Protein AF-A0A7D9IN14-F1 (afdb_monomer_lite)

InterPro domains:
  IPR012337 Ribonuclease H-like superfamily [SSF53098] (57-135)
  IPR036397 Ribonuclease H superfamily [G3DSA:3.30.420.10] (54-146)

Radius of gyration: 22.4 Å; chains: 1; bounding box: 58×50×63 Å

Secondary structure (DSSP, 8-state):
----SSSS-------TTS-----PPPP--------------------------S-S-EEEEEEEEE-TTSS-EEEEEEEEETT--EEEEESTTHHHHHHHHHTSSTTTT-EEEETTIIIIIHHHHHHHHHHTT--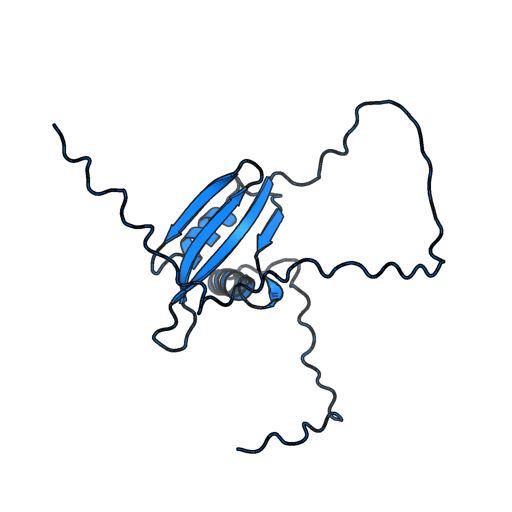-SS----------TT--------

Structure (mmCIF, N/CA/C/O backbone):
data_AF-A0A7D9IN14-F1
#
_entry.id   AF-A0A7D9IN14-F1
#
loop_
_atom_site.group_PDB
_atom_site.id
_atom_site.type_symbol
_atom_site.label_atom_id
_atom_site.label_alt_id
_atom_site.label_comp_id
_atom_site.label_asym_id
_atom_site.label_entity_id
_atom_site.label_seq_id
_atom_site.pdbx_PDB_ins_code
_atom_site.Cartn_x
_atom_site.Cartn_y
_atom_site.Cartn_z
_atom_site.occupancy
_atom_site.B_iso_or_equiv
_atom_site.auth_seq_id
_atom_site.auth_comp_id
_atom_site.auth_asym_id
_atom_site.auth_atom_id
_atom_site.pdbx_PDB_model_num
ATOM 1 N N . ILE A 1 1 ? -18.144 31.453 -13.850 1.00 41.50 1 ILE A N 1
ATOM 2 C CA . ILE A 1 1 ? -16.767 31.993 -13.779 1.00 41.50 1 ILE A CA 1
ATOM 3 C C . ILE A 1 1 ? -16.742 32.798 -12.486 1.00 41.50 1 ILE A C 1
ATOM 5 O O . ILE A 1 1 ? -17.471 33.771 -12.419 1.00 41.50 1 ILE A O 1
ATOM 9 N N . GLU A 1 2 ? -16.165 32.376 -11.369 1.00 35.66 2 GLU A N 1
ATOM 10 C CA . GLU A 1 2 ? -15.085 31.422 -11.113 1.00 35.66 2 GLU A CA 1
ATOM 11 C C . GLU A 1 2 ? -15.256 30.898 -9.676 1.00 35.66 2 GLU A C 1
ATOM 13 O O . GLU A 1 2 ? -15.278 31.674 -8.725 1.00 35.66 2 GLU A O 1
ATOM 18 N N . ALA A 1 3 ? -15.400 29.582 -9.523 1.00 38.22 3 ALA A N 1
ATOM 19 C CA . ALA A 1 3 ? -15.380 28.874 -8.244 1.00 38.22 3 ALA A CA 1
ATOM 20 C C . ALA A 1 3 ? -14.016 28.181 -8.094 1.00 38.22 3 ALA A C 1
ATOM 22 O O . ALA A 1 3 ? -13.931 26.958 -8.059 1.00 38.22 3 ALA A O 1
ATOM 23 N N . ALA A 1 4 ? -12.938 28.970 -8.103 1.00 39.31 4 ALA A N 1
ATOM 24 C CA . ALA A 1 4 ? -11.566 28.462 -8.186 1.00 39.31 4 ALA A CA 1
ATOM 25 C C . ALA A 1 4 ? -10.608 29.136 -7.187 1.00 39.31 4 ALA A C 1
ATOM 27 O O . ALA A 1 4 ? -9.450 29.370 -7.502 1.00 39.31 4 ALA A O 1
ATOM 28 N N . SER A 1 5 ? -11.073 29.457 -5.973 1.00 42.75 5 SER A N 1
ATOM 29 C CA . SER A 1 5 ? -10.229 30.127 -4.966 1.00 42.75 5 SER A CA 1
ATOM 30 C C . SER A 1 5 ? -10.333 29.534 -3.555 1.00 42.75 5 SER A C 1
ATOM 32 O O . SER A 1 5 ? -10.203 30.259 -2.574 1.00 42.75 5 SER A O 1
ATOM 34 N N . LEU A 1 6 ? -10.570 28.222 -3.428 1.00 40.62 6 LEU A N 1
ATOM 35 C CA . LEU A 1 6 ? -10.576 27.530 -2.125 1.00 40.62 6 LEU A CA 1
ATOM 36 C C . LEU A 1 6 ? -9.844 26.172 -2.136 1.00 40.62 6 LEU A C 1
ATOM 38 O O . LEU A 1 6 ? -10.140 25.301 -1.328 1.00 40.62 6 LEU A O 1
ATOM 42 N N . ARG A 1 7 ? -8.868 25.976 -3.031 1.00 41.09 7 ARG A N 1
ATOM 43 C CA . ARG A 1 7 ? -8.078 24.728 -3.121 1.00 41.09 7 ARG A CA 1
ATOM 44 C C . ARG A 1 7 ? -6.578 24.907 -2.852 1.00 41.09 7 ARG A C 1
ATOM 46 O O . ARG A 1 7 ? -5.766 24.210 -3.441 1.00 41.09 7 ARG A O 1
ATOM 53 N N . LEU A 1 8 ? -6.203 25.833 -1.965 1.00 38.56 8 LEU A N 1
ATOM 54 C CA . LEU A 1 8 ? -4.791 26.076 -1.618 1.00 38.56 8 LEU A CA 1
ATOM 55 C C . LEU A 1 8 ? -4.508 26.269 -0.114 1.00 38.56 8 LEU A C 1
ATOM 57 O O . LEU A 1 8 ? -3.448 26.769 0.235 1.00 38.56 8 LEU A O 1
ATOM 61 N N . GLU A 1 9 ? -5.394 25.838 0.794 1.00 39.56 9 GLU A N 1
ATOM 62 C CA . GLU A 1 9 ? -5.173 25.985 2.252 1.00 39.56 9 GLU A CA 1
ATOM 63 C C . GLU A 1 9 ? -5.286 24.675 3.061 1.00 39.56 9 GLU A C 1
ATOM 65 O O . GLU A 1 9 ? -5.612 24.694 4.243 1.00 39.56 9 GLU A O 1
ATOM 70 N N . ALA A 1 10 ? -4.967 23.523 2.460 1.00 39.19 10 ALA A N 1
ATOM 71 C CA . ALA A 1 10 ? -4.800 22.266 3.209 1.00 39.19 10 ALA A CA 1
ATOM 72 C C . ALA A 1 10 ? -3.340 21.986 3.632 1.00 39.19 10 ALA A C 1
ATOM 74 O O . ALA A 1 10 ? -3.086 21.041 4.365 1.00 39.19 10 ALA A O 1
ATOM 75 N N . TRP A 1 11 ? -2.382 22.843 3.257 1.00 37.09 11 TRP A N 1
ATOM 76 C CA . TRP A 1 11 ? -0.970 22.741 3.667 1.00 37.09 11 TRP A CA 1
ATOM 77 C C . TRP A 1 11 ? -0.662 23.498 4.967 1.00 37.09 11 TRP A C 1
ATOM 79 O O . TRP A 1 11 ? 0.418 24.066 5.146 1.00 37.09 11 TRP A O 1
ATOM 89 N N . ARG A 1 12 ? -1.606 23.528 5.913 1.00 34.34 12 ARG A N 1
ATOM 90 C CA . ARG A 1 12 ? -1.325 24.032 7.261 1.00 34.34 12 ARG A CA 1
ATOM 91 C C . ARG A 1 12 ? -0.650 22.941 8.088 1.00 34.34 12 ARG A C 1
ATOM 93 O O . ARG A 1 12 ? -1.296 22.250 8.859 1.00 34.34 12 ARG A O 1
ATOM 100 N N . ILE A 1 13 ? 0.672 22.887 7.935 1.00 42.41 13 ILE A N 1
ATOM 101 C CA . ILE A 1 13 ? 1.646 22.585 8.990 1.00 42.41 13 ILE A CA 1
ATOM 102 C C . ILE A 1 13 ? 1.313 21.299 9.763 1.00 42.41 13 ILE A C 1
ATOM 104 O O . ILE A 1 13 ? 0.722 21.340 10.845 1.00 42.41 13 ILE A O 1
ATOM 108 N N . ILE A 1 14 ? 1.802 20.160 9.263 1.00 39.50 14 ILE A N 1
ATOM 109 C CA . ILE A 1 14 ? 2.156 19.056 10.159 1.00 39.50 14 ILE A CA 1
ATOM 110 C C . ILE A 1 14 ? 3.176 19.644 11.140 1.00 39.50 14 ILE A C 1
ATOM 112 O O . ILE A 1 14 ? 4.278 20.039 10.756 1.00 39.50 14 ILE A O 1
ATOM 116 N N . ARG A 1 15 ? 2.779 19.800 12.406 1.00 36.12 15 ARG A N 1
ATOM 117 C CA . ARG A 1 15 ? 3.708 20.177 13.472 1.00 36.12 15 ARG A CA 1
ATOM 118 C C . ARG A 1 15 ? 4.654 18.998 13.681 1.00 36.12 15 ARG A C 1
ATOM 120 O O . ARG A 1 15 ? 4.333 18.070 14.416 1.00 36.12 15 ARG A O 1
ATOM 127 N N . LEU A 1 16 ? 5.820 19.073 13.040 1.00 47.66 16 LEU A N 1
ATOM 128 C CA . LEU A 1 16 ? 6.943 18.135 13.182 1.00 47.66 16 LEU A CA 1
ATOM 129 C C . LEU A 1 16 ? 7.366 17.916 14.643 1.00 47.66 16 LEU A C 1
ATOM 131 O O . LEU A 1 16 ? 8.016 16.931 14.955 1.00 47.66 16 LEU A O 1
ATOM 135 N N . GLU A 1 17 ? 6.970 18.811 15.547 1.00 45.47 17 GLU A N 1
ATOM 136 C CA . GLU A 1 17 ? 7.264 18.742 16.979 1.00 45.47 17 GLU A CA 1
ATOM 137 C C . GLU A 1 17 ? 6.736 17.457 17.647 1.00 45.47 17 GLU A C 1
ATOM 139 O O . GLU A 1 17 ? 7.317 17.024 18.638 1.00 45.47 17 GLU A O 1
ATOM 144 N N . ASN A 1 18 ? 5.696 16.818 17.086 1.00 40.62 18 ASN A N 1
ATOM 145 C CA . ASN A 1 18 ? 5.101 15.587 17.629 1.00 40.62 18 ASN A CA 1
ATOM 146 C C . ASN A 1 18 ? 5.022 14.419 16.626 1.00 40.62 18 ASN A C 1
ATOM 148 O O . ASN A 1 18 ? 4.474 13.373 16.971 1.00 40.62 18 ASN A O 1
ATOM 152 N N . HIS A 1 19 ? 5.535 14.569 15.401 1.00 43.72 19 HIS A N 1
ATOM 153 C CA . HIS A 1 19 ? 5.549 13.482 14.419 1.00 43.72 19 HIS A CA 1
ATOM 154 C C . HIS A 1 19 ? 6.876 12.721 14.533 1.00 43.72 19 HIS A C 1
ATOM 156 O O . HIS A 1 19 ? 7.940 13.236 14.193 1.00 43.72 19 HIS A O 1
ATOM 162 N N . GLN A 1 20 ? 6.815 11.502 15.068 1.00 44.16 20 GLN A N 1
ATOM 163 C CA . GLN A 1 20 ? 7.960 10.601 15.209 1.00 44.16 20 GLN A CA 1
ATOM 164 C C . GLN A 1 20 ? 8.231 9.907 13.864 1.00 44.16 20 GLN A C 1
ATOM 166 O O . GLN A 1 20 ? 7.992 8.714 13.713 1.00 44.16 20 GLN A O 1
ATOM 171 N N . CYS A 1 21 ? 8.713 10.664 12.875 1.00 50.06 21 CYS A N 1
ATOM 172 C CA . CYS A 1 21 ? 9.303 10.078 11.675 1.00 50.06 21 CYS A CA 1
ATOM 173 C C . CYS A 1 21 ? 10.653 9.459 12.067 1.00 50.06 21 CYS A C 1
ATOM 175 O O . CYS A 1 21 ? 11.570 10.171 12.481 1.00 50.06 21 CYS A O 1
ATOM 177 N N . TYR A 1 22 ? 10.771 8.133 11.977 1.00 48.22 22 TYR A N 1
ATOM 178 C CA . TYR A 1 22 ? 11.969 7.372 12.352 1.00 48.22 22 TYR A CA 1
ATOM 179 C C . TYR A 1 22 ? 12.936 7.167 11.171 1.00 48.22 22 TYR A C 1
ATOM 181 O O . TYR A 1 22 ? 13.721 6.215 11.167 1.00 48.22 22 TYR A O 1
ATOM 189 N N . ILE A 1 23 ? 12.958 8.084 10.193 1.00 48.84 23 ILE A N 1
ATOM 190 C CA . ILE A 1 23 ? 14.078 8.183 9.247 1.00 48.84 23 ILE A CA 1
ATOM 191 C C . ILE A 1 23 ? 15.306 8.614 10.055 1.00 48.84 23 ILE A C 1
ATOM 193 O O . ILE A 1 23 ? 15.511 9.793 10.345 1.00 48.84 23 ILE A O 1
ATOM 197 N N . GLN A 1 24 ? 16.118 7.642 10.474 1.00 43.28 24 GLN A N 1
ATOM 198 C CA . GLN A 1 24 ? 17.411 7.935 11.075 1.00 43.28 24 GLN A CA 1
ATOM 199 C C . GLN A 1 24 ? 18.270 8.639 10.016 1.00 43.28 24 GLN A C 1
ATOM 201 O O . GLN A 1 24 ? 18.432 8.088 8.926 1.00 43.28 24 GLN A O 1
ATOM 206 N N . PRO A 1 25 ? 18.835 9.828 10.294 1.00 47.62 25 PRO A N 1
ATOM 207 C CA . PRO A 1 25 ? 19.829 10.400 9.398 1.00 47.62 25 PRO A CA 1
ATOM 208 C C . PRO A 1 25 ? 21.003 9.424 9.272 1.00 47.62 25 PRO A C 1
ATOM 210 O O . PRO A 1 25 ? 21.336 8.726 10.239 1.00 47.62 25 PRO A O 1
ATOM 213 N N . GLU A 1 26 ? 21.622 9.372 8.089 1.00 50.47 26 GLU A N 1
ATOM 214 C CA . GLU A 1 26 ? 22.823 8.567 7.872 1.00 50.47 26 GLU A CA 1
ATOM 215 C C . GLU A 1 26 ? 23.827 8.845 8.992 1.00 50.47 26 GLU A C 1
ATOM 217 O O . GLU A 1 26 ? 24.256 9.981 9.211 1.00 50.47 26 GLU A O 1
ATOM 222 N N . LYS A 1 27 ? 24.197 7.799 9.735 1.00 42.91 27 LYS A N 1
ATOM 223 C CA . LYS A 1 27 ? 25.297 7.905 10.687 1.00 42.91 27 LYS A CA 1
ATOM 224 C C . LYS A 1 27 ? 26.550 8.202 9.877 1.00 42.91 27 LYS A C 1
ATOM 226 O O . LYS A 1 27 ? 26.923 7.399 9.022 1.00 42.91 27 LYS A O 1
ATOM 231 N N . GLU A 1 28 ? 27.194 9.334 10.157 1.00 47.94 28 GLU A N 1
ATOM 232 C CA . GLU A 1 28 ? 28.508 9.652 9.604 1.00 47.94 28 GLU A CA 1
ATOM 233 C C . GLU A 1 28 ? 29.418 8.434 9.791 1.00 47.94 28 GLU A C 1
ATOM 235 O O . GLU A 1 28 ? 29.680 7.984 10.912 1.00 47.94 28 GLU A O 1
ATOM 240 N N . ARG A 1 29 ? 29.841 7.841 8.671 1.00 43.34 29 ARG A N 1
ATOM 241 C CA . ARG A 1 29 ? 30.766 6.713 8.682 1.00 43.34 29 ARG A CA 1
ATOM 242 C C . ARG A 1 29 ? 32.066 7.193 9.314 1.00 43.34 29 ARG A C 1
ATOM 244 O O . ARG A 1 29 ? 32.824 7.931 8.692 1.00 43.34 29 ARG A O 1
ATOM 251 N N . ASN A 1 30 ? 32.337 6.745 10.537 1.00 42.66 30 ASN A N 1
ATOM 252 C CA . ASN A 1 30 ? 33.673 6.819 11.107 1.00 42.66 30 ASN A CA 1
ATOM 253 C C . ASN A 1 30 ? 34.616 6.050 10.178 1.00 42.66 30 ASN A C 1
ATOM 255 O O . ASN A 1 30 ? 34.520 4.830 10.052 1.00 42.66 30 ASN A O 1
ATOM 259 N N . THR A 1 31 ? 35.529 6.766 9.527 1.00 44.28 31 THR A N 1
ATOM 260 C CA . THR A 1 31 ? 36.662 6.185 8.809 1.00 44.28 31 THR A CA 1
ATOM 261 C C . THR A 1 31 ? 37.610 5.545 9.819 1.00 44.28 31 THR A C 1
ATOM 263 O O . THR A 1 31 ? 38.577 6.161 10.264 1.00 44.28 31 THR A O 1
ATOM 266 N N . ALA A 1 32 ? 37.320 4.308 10.200 1.00 39.22 32 ALA A N 1
ATOM 267 C CA . ALA A 1 32 ? 38.282 3.402 10.799 1.00 39.22 32 ALA A CA 1
ATOM 268 C C . ALA A 1 32 ? 38.356 2.178 9.888 1.00 39.22 32 ALA A C 1
ATOM 270 O O . ALA A 1 32 ? 37.497 1.303 9.910 1.00 39.22 32 ALA A O 1
ATOM 271 N N . VAL A 1 33 ? 39.363 2.197 9.021 1.00 44.59 33 VAL A N 1
ATOM 272 C CA . VAL A 1 33 ? 39.763 1.065 8.191 1.00 44.59 33 VAL A CA 1
ATOM 273 C C . VAL A 1 33 ? 40.242 -0.054 9.116 1.00 44.59 33 VAL A C 1
ATOM 275 O O . VAL A 1 33 ? 41.121 0.172 9.948 1.00 44.59 33 VAL A O 1
ATOM 278 N N . SER A 1 34 ? 39.705 -1.257 8.945 1.00 39.50 34 SER A N 1
ATOM 279 C CA . SER A 1 34 ? 40.423 -2.493 9.249 1.00 39.50 34 SER A CA 1
ATOM 280 C C . SER A 1 34 ? 40.140 -3.483 8.128 1.00 39.50 34 SER A C 1
ATOM 282 O O . SER A 1 34 ? 38.983 -3.724 7.790 1.00 39.50 34 SER A O 1
ATOM 284 N N . GLU A 1 35 ? 41.234 -3.941 7.536 1.00 48.06 35 GLU A N 1
ATOM 285 C CA . GLU A 1 35 ? 41.357 -4.790 6.357 1.00 48.06 35 GLU A CA 1
ATOM 286 C C . GLU A 1 35 ? 40.708 -6.177 6.536 1.00 48.06 35 GLU A C 1
ATOM 288 O O . GLU A 1 35 ? 40.380 -6.586 7.649 1.00 48.06 35 GLU A O 1
ATOM 293 N N . ASP A 1 36 ? 40.588 -6.876 5.405 1.00 49.41 36 ASP A N 1
ATOM 294 C CA . ASP A 1 36 ? 40.170 -8.269 5.200 1.00 49.41 36 ASP A CA 1
ATOM 295 C C . ASP A 1 36 ? 38.677 -8.525 4.944 1.00 49.41 36 ASP A C 1
ATOM 297 O O . ASP A 1 36 ? 37.925 -9.019 5.779 1.00 49.41 36 ASP A O 1
ATOM 301 N N . THR A 1 37 ? 38.273 -8.298 3.693 1.00 40.56 37 THR A N 1
ATOM 302 C CA . THR A 1 37 ? 37.548 -9.318 2.912 1.00 40.56 37 THR A CA 1
ATOM 303 C C . THR A 1 37 ? 37.878 -9.122 1.434 1.00 40.56 37 THR A C 1
ATOM 305 O O . THR A 1 37 ? 37.291 -8.308 0.731 1.00 40.56 37 THR A O 1
ATOM 308 N N . ASP A 1 38 ? 38.902 -9.855 1.012 1.00 43.47 38 ASP A N 1
ATOM 309 C CA . ASP A 1 38 ? 39.314 -10.062 -0.371 1.00 43.47 38 ASP A CA 1
ATOM 310 C C . ASP A 1 38 ? 38.223 -10.772 -1.203 1.00 43.47 38 ASP A C 1
ATOM 312 O O . ASP A 1 38 ? 37.466 -11.586 -0.666 1.00 43.47 38 ASP A O 1
ATOM 316 N N . LEU A 1 39 ? 38.308 -10.563 -2.529 1.00 41.56 39 LEU A N 1
ATOM 317 C CA . LEU A 1 39 ? 37.681 -11.269 -3.670 1.00 41.56 39 LEU A CA 1
ATOM 318 C C . LEU A 1 39 ? 36.389 -10.623 -4.224 1.00 41.56 39 LEU A C 1
ATOM 320 O O . LEU A 1 39 ? 35.337 -10.723 -3.610 1.00 41.56 39 LEU A O 1
ATOM 324 N N . LEU A 1 40 ? 36.335 -10.024 -5.422 1.00 40.31 40 LEU A N 1
ATOM 325 C CA . LEU A 1 40 ? 37.236 -9.982 -6.583 1.00 40.31 40 LEU A CA 1
ATOM 326 C C . LEU A 1 40 ? 36.919 -8.720 -7.409 1.00 40.31 40 LEU A C 1
ATOM 328 O O . LEU A 1 40 ? 35.782 -8.547 -7.841 1.00 40.31 40 LEU A O 1
ATOM 332 N N . ASP A 1 41 ? 37.944 -7.918 -7.701 1.00 44.97 41 ASP A N 1
ATOM 333 C CA . ASP A 1 41 ? 37.963 -7.020 -8.857 1.00 44.97 41 ASP A CA 1
ATOM 334 C C . ASP A 1 41 ? 38.188 -7.844 -10.130 1.00 44.97 41 ASP A C 1
ATOM 336 O O . ASP A 1 41 ? 39.126 -8.642 -10.231 1.00 44.97 41 ASP A O 1
ATOM 340 N N . THR A 1 42 ? 37.379 -7.609 -11.156 1.00 46.41 42 THR A N 1
ATOM 341 C CA . THR A 1 42 ? 37.848 -7.732 -12.540 1.00 46.41 42 THR A CA 1
ATOM 342 C C . THR A 1 42 ? 37.184 -6.633 -13.356 1.00 46.41 42 THR A C 1
ATOM 344 O O . THR A 1 42 ? 36.057 -6.762 -13.820 1.00 46.41 42 THR A O 1
ATOM 347 N N . GLU A 1 43 ? 37.902 -5.523 -13.473 1.00 51.47 43 GLU A N 1
ATOM 348 C CA . GLU A 1 43 ? 37.583 -4.402 -14.349 1.00 51.47 43 GLU A CA 1
ATOM 349 C C . GLU A 1 43 ? 37.797 -4.756 -15.833 1.00 51.47 43 GLU A C 1
ATOM 351 O O . GLU A 1 43 ? 38.698 -5.522 -16.188 1.00 51.47 43 GLU A O 1
ATOM 356 N N . ALA A 1 44 ? 37.018 -4.053 -16.662 1.00 48.78 44 ALA A N 1
ATOM 357 C CA . ALA A 1 44 ? 37.127 -3.814 -18.104 1.00 48.78 44 ALA A CA 1
ATOM 358 C C . ALA A 1 44 ? 36.498 -4.824 -19.088 1.00 48.78 44 ALA A C 1
ATOM 360 O O . ALA A 1 44 ? 37.139 -5.764 -19.560 1.00 48.78 44 ALA A O 1
ATOM 361 N N . HIS A 1 45 ? 35.306 -4.467 -19.583 1.00 39.91 45 HIS A N 1
ATOM 362 C CA . HIS A 1 45 ? 35.110 -4.329 -21.029 1.00 39.91 45 HIS A CA 1
ATOM 363 C C . HIS A 1 45 ? 34.009 -3.300 -21.342 1.00 39.91 45 HIS A C 1
ATOM 365 O O . HIS A 1 45 ? 32.886 -3.434 -20.870 1.00 39.91 45 HIS A O 1
ATOM 371 N N . ASP A 1 46 ? 34.343 -2.287 -22.148 1.00 51.12 46 ASP A N 1
ATOM 372 C CA . ASP A 1 46 ? 33.385 -1.362 -22.762 1.00 51.12 46 ASP A CA 1
ATOM 373 C C . ASP A 1 46 ? 32.305 -2.143 -23.527 1.00 51.12 46 ASP A C 1
ATOM 375 O O . ASP A 1 46 ? 32.608 -2.865 -24.484 1.00 51.12 46 ASP A O 1
ATOM 379 N N . GLY A 1 47 ? 31.055 -1.975 -23.106 1.00 42.97 47 GLY A N 1
ATOM 380 C CA . GLY A 1 47 ? 29.861 -2.513 -23.742 1.00 42.97 47 GLY A CA 1
ATOM 381 C C . GLY A 1 47 ? 28.641 -2.159 -22.900 1.00 42.97 47 GLY A C 1
ATOM 382 O O . GLY A 1 47 ? 28.555 -2.562 -21.745 1.00 42.97 47 GLY A O 1
ATOM 383 N N . ASP A 1 48 ? 27.735 -1.364 -23.465 1.00 49.47 48 ASP A N 1
ATOM 384 C CA . ASP A 1 48 ? 26.413 -1.085 -22.907 1.00 49.47 48 ASP A CA 1
ATOM 385 C C . ASP A 1 48 ? 25.662 -2.401 -22.639 1.00 49.47 48 ASP A C 1
ATOM 387 O O . ASP A 1 48 ? 25.059 -2.956 -23.548 1.00 49.47 48 ASP A O 1
ATOM 391 N N . ASP A 1 49 ? 25.693 -2.895 -21.405 1.00 54.84 49 ASP A N 1
ATOM 392 C CA . ASP A 1 49 ? 24.772 -3.913 -20.888 1.00 54.84 49 ASP A CA 1
ATOM 393 C C . ASP A 1 49 ? 24.585 -3.657 -19.385 1.00 54.84 49 ASP A C 1
ATOM 395 O O . ASP A 1 49 ? 25.155 -4.318 -18.514 1.00 54.84 49 ASP A O 1
ATOM 399 N N . VAL A 1 50 ? 23.795 -2.625 -19.069 1.00 52.28 50 VAL A N 1
ATOM 400 C CA . VAL A 1 50 ? 23.260 -2.425 -17.716 1.00 52.28 50 VAL A CA 1
ATOM 401 C C . VAL A 1 50 ? 22.448 -3.678 -17.370 1.00 52.28 50 VAL A C 1
ATOM 403 O O . VAL A 1 50 ? 21.542 -4.013 -18.138 1.00 52.28 50 VAL A O 1
ATOM 406 N N . PRO A 1 51 ? 22.723 -4.387 -16.257 1.00 47.22 51 PRO A N 1
ATOM 407 C CA . PRO A 1 51 ? 21.934 -5.548 -15.874 1.00 47.22 51 PRO A CA 1
ATOM 408 C C . PRO A 1 51 ? 20.488 -5.097 -15.698 1.00 47.22 51 PRO A C 1
ATOM 410 O O . PRO A 1 51 ? 20.181 -4.318 -14.797 1.00 47.22 51 PRO A O 1
ATOM 413 N N . GLN A 1 52 ? 19.614 -5.541 -16.597 1.00 54.31 52 GLN A N 1
ATOM 414 C CA . GLN A 1 52 ? 18.199 -5.223 -16.541 1.00 54.31 52 GLN A CA 1
ATOM 415 C C . GLN A 1 52 ? 17.669 -5.776 -15.219 1.00 54.31 52 GLN A C 1
ATOM 417 O O . GLN A 1 52 ? 17.689 -6.989 -14.993 1.00 54.31 52 GLN A O 1
ATOM 422 N N . SER A 1 53 ? 17.319 -4.877 -14.301 1.00 57.12 53 SER A N 1
ATOM 423 C CA . SER A 1 53 ? 16.900 -5.254 -12.963 1.00 57.12 53 SER A CA 1
ATOM 424 C C . SER A 1 53 ? 15.700 -6.196 -13.069 1.00 57.12 53 SER A C 1
ATOM 426 O O . SER A 1 53 ? 14.781 -5.989 -13.855 1.00 57.12 53 SER A O 1
ATOM 428 N N . GLY A 1 54 ? 15.737 -7.300 -12.324 1.00 76.81 54 GLY A N 1
ATOM 429 C CA . GLY A 1 54 ? 14.740 -8.366 -12.423 1.00 76.81 54 GLY A CA 1
ATOM 430 C C . GLY A 1 54 ? 13.347 -8.002 -11.903 1.00 76.81 54 GLY A C 1
ATOM 431 O O . GLY A 1 54 ? 12.557 -8.920 -11.724 1.00 76.81 54 GLY A O 1
ATOM 432 N N . TYR A 1 55 ? 13.046 -6.726 -11.643 1.00 82.19 55 TYR A N 1
ATOM 433 C CA . TYR A 1 55 ? 11.759 -6.223 -11.156 1.00 82.19 55 TYR A CA 1
ATOM 434 C C . TYR A 1 55 ? 11.091 -5.315 -12.198 1.00 82.19 55 TYR A C 1
ATOM 436 O O . TYR A 1 55 ? 11.766 -4.707 -13.025 1.00 82.19 55 TYR A O 1
ATOM 444 N N . SER A 1 56 ? 9.760 -5.246 -12.186 1.00 88.44 56 SER A N 1
ATOM 445 C CA . SER A 1 56 ? 8.975 -4.426 -13.125 1.00 88.44 56 SER A CA 1
ATOM 446 C C . SER A 1 56 ? 8.846 -2.965 -12.690 1.00 88.44 56 SER A C 1
ATOM 448 O O . SER A 1 56 ? 8.820 -2.082 -13.542 1.00 88.44 56 SER A O 1
ATOM 450 N N . GLU A 1 57 ? 8.780 -2.720 -11.382 1.00 91.31 57 GLU A N 1
ATOM 451 C CA . GLU A 1 57 ? 8.638 -1.394 -10.779 1.00 91.31 57 GLU A CA 1
ATOM 452 C C . GLU A 1 57 ? 9.156 -1.414 -9.333 1.00 91.31 57 GLU A C 1
ATOM 454 O O . GLU A 1 57 ? 9.093 -2.454 -8.666 1.00 91.31 57 GLU A O 1
ATOM 459 N N . LEU A 1 58 ? 9.664 -0.278 -8.851 1.00 94.12 58 LEU A N 1
ATOM 460 C CA . LEU A 1 58 ? 10.000 -0.057 -7.449 1.00 94.12 58 LEU A CA 1
ATOM 461 C C . LEU A 1 58 ? 9.021 0.958 -6.845 1.00 94.12 58 LEU A C 1
ATOM 463 O O . LEU A 1 58 ? 8.931 2.099 -7.301 1.00 94.12 58 LEU A O 1
ATOM 467 N N . LEU A 1 59 ? 8.296 0.524 -5.817 1.00 95.81 59 LEU A N 1
ATOM 468 C CA . LEU A 1 59 ? 7.270 1.294 -5.123 1.00 95.81 59 LEU A CA 1
ATOM 469 C C . LEU A 1 59 ? 7.690 1.542 -3.675 1.00 95.81 59 LEU A C 1
ATOM 471 O O . LEU A 1 59 ? 8.123 0.625 -2.980 1.00 95.81 59 LEU A O 1
ATOM 475 N N . PHE A 1 60 ? 7.508 2.767 -3.204 1.00 97.06 60 PHE A N 1
ATOM 476 C CA . PHE A 1 60 ? 7.710 3.174 -1.819 1.00 97.06 60 PHE A CA 1
ATOM 477 C C .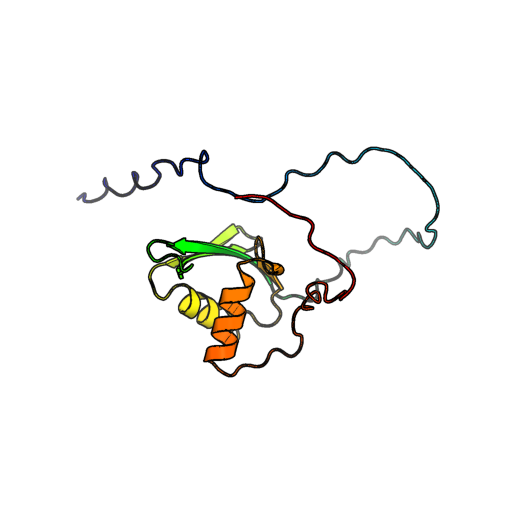 PHE A 1 60 ? 6.358 3.520 -1.222 1.00 97.06 60 PHE A C 1
ATOM 479 O O . PHE A 1 60 ? 5.609 4.265 -1.847 1.00 97.06 60 PHE A O 1
ATOM 486 N N . PHE A 1 61 ? 6.032 3.011 -0.039 1.00 97.31 61 PHE A N 1
ATOM 487 C CA . PHE A 1 61 ? 4.778 3.355 0.622 1.00 97.31 61 PHE A CA 1
ATOM 488 C C . PHE A 1 61 ? 4.942 3.603 2.117 1.00 97.31 61 PHE A C 1
ATOM 490 O O . PHE A 1 61 ? 5.887 3.126 2.748 1.00 97.31 61 PHE A O 1
ATOM 497 N N . ASP A 1 62 ? 3.986 4.331 2.678 1.00 96.88 62 ASP A N 1
ATOM 498 C CA . ASP A 1 62 ? 3.883 4.582 4.113 1.00 96.88 62 ASP A CA 1
ATOM 499 C C . ASP A 1 62 ? 2.411 4.646 4.537 1.00 96.88 62 ASP A C 1
ATOM 501 O O . ASP A 1 62 ? 1.551 5.085 3.758 1.00 96.88 62 ASP A O 1
ATOM 505 N N . PHE A 1 63 ? 2.110 4.179 5.752 1.00 96.00 63 PHE A N 1
ATOM 506 C CA . PHE A 1 63 ? 0.775 4.266 6.339 1.00 96.00 63 PHE A CA 1
ATOM 507 C C . PHE A 1 63 ? 0.712 5.287 7.468 1.00 96.00 63 PHE A C 1
ATOM 509 O O . PHE A 1 63 ? 1.395 5.182 8.484 1.00 96.00 63 PHE A O 1
ATOM 516 N N . GLU A 1 64 ? -0.292 6.148 7.392 1.00 95.06 64 GLU A N 1
ATOM 517 C CA . GLU A 1 64 ? -0.676 7.031 8.480 1.00 95.06 64 GLU A CA 1
ATOM 518 C C . GLU A 1 64 ? -1.944 6.510 9.159 1.00 95.06 64 GLU A C 1
ATOM 520 O O . GLU A 1 64 ? -2.942 6.145 8.521 1.00 95.06 64 GLU A O 1
ATOM 525 N N . CYS A 1 65 ? -1.929 6.477 10.491 1.00 93.50 65 CYS A N 1
ATOM 526 C CA . CYS A 1 65 ? -2.989 5.859 11.288 1.00 93.50 65 CYS A CA 1
ATOM 527 C C . CYS A 1 65 ? -3.633 6.838 12.267 1.00 93.50 65 CYS A C 1
ATOM 529 O O . CYS A 1 65 ? -2.950 7.624 12.927 1.00 93.50 65 CYS A O 1
ATOM 531 N N . ARG A 1 66 ? -4.952 6.722 12.436 1.00 91.44 66 ARG A N 1
ATOM 532 C CA . ARG A 1 66 ? -5.653 7.299 13.588 1.00 91.44 66 ARG A CA 1
ATOM 533 C C . ARG A 1 66 ? -5.476 6.369 14.780 1.00 91.44 66 ARG A C 1
ATOM 535 O O . ARG A 1 66 ? -5.359 5.158 14.617 1.00 91.44 66 ARG A O 1
ATOM 542 N N . GLN A 1 67 ? -5.430 6.959 15.972 1.00 90.88 67 GLN A N 1
ATOM 543 C CA . GLN A 1 67 ? -5.168 6.243 17.228 1.00 90.88 67 GLN A CA 1
ATOM 544 C C . GLN A 1 67 ? -6.161 6.613 18.338 1.00 90.88 67 GLN A C 1
ATOM 546 O O . GLN A 1 67 ? -5.893 6.405 19.519 1.00 90.88 67 GLN A O 1
ATOM 551 N N . GLU A 1 68 ? -7.317 7.180 17.985 1.00 87.00 68 GLU A N 1
ATOM 552 C CA . GLU A 1 68 ? -8.279 7.732 18.953 1.00 87.00 68 GLU A CA 1
ATOM 553 C C . GLU A 1 68 ? -8.758 6.696 19.983 1.00 87.00 68 GLU A C 1
ATOM 555 O O . GLU A 1 68 ? -8.977 7.031 21.146 1.00 87.00 68 GLU A O 1
ATOM 560 N N . ASN A 1 69 ? -8.845 5.426 19.578 1.00 84.94 69 ASN A N 1
ATOM 561 C CA . ASN A 1 69 ? -9.306 4.317 20.415 1.00 84.94 69 ASN A CA 1
ATOM 562 C C . ASN A 1 69 ? -8.157 3.487 21.022 1.00 84.94 69 ASN A C 1
ATOM 564 O O . ASN A 1 69 ? -8.405 2.422 21.585 1.00 84.94 69 ASN A O 1
ATOM 568 N N . GLY A 1 70 ? -6.902 3.929 20.876 1.00 82.50 70 GLY A N 1
ATOM 569 C CA . GLY A 1 70 ? -5.711 3.167 21.274 1.00 82.50 70 GLY A CA 1
ATOM 570 C C . GLY A 1 70 ? -5.315 2.040 20.310 1.00 82.50 70 GLY A C 1
ATOM 571 O O . GLY A 1 70 ? -4.284 1.407 20.518 1.00 82.50 70 GLY A O 1
ATOM 572 N N . ASN A 1 71 ? -6.095 1.816 19.249 1.00 86.50 71 ASN A N 1
ATOM 573 C CA . ASN A 1 71 ? -5.734 0.961 18.119 1.00 86.50 71 ASN A CA 1
ATOM 574 C C . ASN A 1 71 ? -5.236 1.812 16.951 1.00 86.50 71 ASN A C 1
ATOM 576 O O . ASN A 1 71 ? -5.773 2.888 16.702 1.00 86.50 71 ASN A O 1
ATOM 580 N N . HIS A 1 72 ? -4.250 1.297 16.217 1.00 89.81 72 HIS A N 1
ATOM 581 C CA . HIS A 1 72 ? -3.780 1.908 14.979 1.00 89.81 72 HIS A CA 1
ATOM 582 C C . HIS A 1 72 ? -4.697 1.503 13.824 1.00 89.81 72 HIS A C 1
ATOM 584 O O . HIS A 1 72 ? -4.740 0.334 13.441 1.00 89.81 72 HIS A O 1
ATOM 590 N N . GLU A 1 73 ? -5.426 2.474 13.284 1.00 91.50 73 GLU A N 1
ATOM 591 C CA . GLU A 1 73 ? -6.324 2.288 12.143 1.00 91.50 73 GLU A CA 1
ATOM 592 C C . GLU A 1 73 ? -5.810 3.115 10.953 1.00 91.50 73 GLU A C 1
ATOM 594 O O . GLU A 1 73 ? -5.817 4.352 11.034 1.00 91.50 73 GLU A O 1
ATOM 599 N N . PRO A 1 74 ? -5.336 2.473 9.864 1.00 94.88 74 PRO A N 1
ATOM 600 C CA . PRO A 1 74 ? -4.867 3.174 8.675 1.00 94.88 74 PRO A CA 1
ATOM 601 C C . PRO A 1 74 ? -5.960 4.061 8.093 1.00 94.88 74 PRO A C 1
ATOM 603 O O . PRO A 1 74 ? -7.067 3.598 7.827 1.00 94.88 74 PRO A O 1
ATOM 606 N N . ASN A 1 75 ? -5.631 5.332 7.884 1.00 95.75 75 ASN A N 1
ATOM 607 C CA . ASN A 1 75 ? -6.555 6.325 7.331 1.00 95.75 75 ASN A CA 1
ATOM 608 C C . ASN A 1 75 ? -5.968 7.116 6.158 1.00 95.75 75 ASN A C 1
ATOM 610 O O . ASN A 1 75 ? -6.690 7.893 5.535 1.00 95.75 75 ASN A O 1
ATOM 614 N N . LEU A 1 76 ? -4.676 6.929 5.890 1.00 96.94 76 LEU A N 1
ATOM 615 C CA . LEU A 1 76 ? -3.995 7.413 4.705 1.00 96.94 76 LEU A CA 1
ATOM 616 C C . LEU A 1 76 ? -2.853 6.445 4.366 1.00 96.94 76 LEU A C 1
ATOM 618 O O . LEU A 1 76 ? -2.140 5.982 5.256 1.00 96.94 76 LEU A O 1
ATOM 622 N N . CYS A 1 77 ? -2.706 6.122 3.089 1.00 97.88 77 CYS A N 1
ATOM 623 C CA . CYS A 1 77 ? -1.556 5.430 2.532 1.00 97.88 77 CYS A CA 1
ATOM 624 C C . CYS A 1 77 ? -1.119 6.176 1.282 1.00 97.88 77 CYS A C 1
ATOM 626 O O . CYS A 1 77 ? -1.943 6.456 0.407 1.00 97.88 77 CYS A O 1
ATOM 628 N N . VAL A 1 78 ? 0.165 6.502 1.217 1.00 97.69 78 VAL A N 1
ATOM 629 C CA . VAL A 1 78 ? 0.760 7.161 0.057 1.00 97.69 78 VAL A CA 1
ATOM 630 C C . VAL A 1 78 ? 1.781 6.216 -0.538 1.00 97.69 78 VAL A C 1
ATOM 632 O O . VAL A 1 78 ? 2.622 5.686 0.185 1.00 97.69 78 VAL A O 1
ATOM 635 N N . VAL A 1 79 ? 1.690 6.015 -1.847 1.00 97.88 79 VAL A N 1
ATOM 636 C CA . VAL A 1 79 ? 2.622 5.213 -2.634 1.00 97.88 79 VAL A CA 1
ATOM 637 C C . VAL A 1 79 ? 3.283 6.117 -3.655 1.00 97.88 79 VAL A C 1
ATOM 639 O O . VAL A 1 79 ? 2.593 6.885 -4.321 1.00 97.88 79 VAL A O 1
ATOM 642 N N . GLN A 1 80 ? 4.594 6.003 -3.807 1.00 97.44 80 GLN A N 1
ATOM 643 C CA . GLN A 1 80 ? 5.365 6.715 -4.817 1.00 97.44 80 GLN A CA 1
ATOM 644 C C . GLN A 1 80 ? 6.266 5.744 -5.577 1.00 97.44 80 GLN A C 1
ATOM 646 O O . GLN A 1 80 ? 6.819 4.820 -4.980 1.00 97.44 80 GLN A O 1
ATOM 651 N N . ASN A 1 81 ? 6.427 5.947 -6.882 1.00 95.56 81 ASN A N 1
ATOM 652 C CA . ASN A 1 81 ? 7.408 5.206 -7.680 1.00 95.56 81 ASN A CA 1
ATOM 653 C C . ASN A 1 81 ? 8.687 6.030 -7.920 1.00 95.56 81 ASN A C 1
ATOM 655 O O . ASN A 1 81 ? 8.797 7.192 -7.524 1.00 95.56 81 ASN A O 1
ATOM 659 N N . GLU A 1 82 ? 9.662 5.439 -8.612 1.00 92.38 82 GLU A N 1
ATOM 660 C CA . GLU A 1 82 ? 10.930 6.103 -8.959 1.00 92.38 82 GLU A CA 1
ATOM 661 C C . GLU A 1 82 ? 10.760 7.320 -9.886 1.00 92.38 82 GLU A C 1
ATOM 663 O O . GLU A 1 82 ? 11.613 8.208 -9.902 1.00 92.38 82 GLU A O 1
ATOM 668 N N . ALA A 1 83 ? 9.665 7.381 -10.653 1.00 93.75 83 ALA A N 1
ATOM 669 C CA . ALA A 1 83 ? 9.346 8.515 -11.518 1.00 93.75 83 ALA A CA 1
ATOM 670 C C . ALA A 1 83 ? 8.720 9.696 -10.750 1.00 93.75 83 ALA A C 1
ATOM 672 O O . ALA A 1 83 ? 8.626 10.799 -11.296 1.00 93.75 83 ALA A O 1
ATOM 673 N N . GLY A 1 84 ? 8.332 9.484 -9.488 1.00 91.19 84 GLY A N 1
ATOM 674 C CA . GLY A 1 84 ? 7.617 10.456 -8.667 1.00 91.19 84 GLY A CA 1
ATO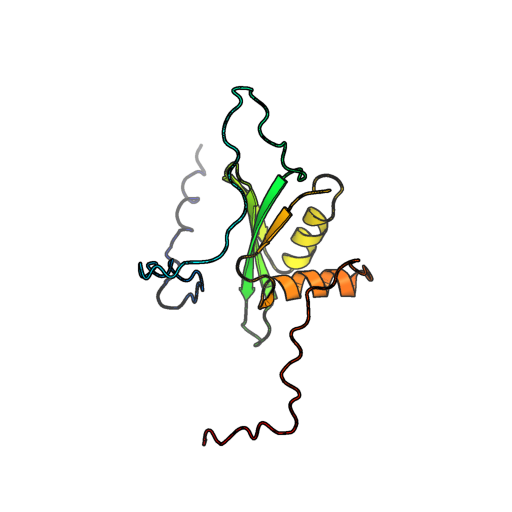M 675 C C . GLY A 1 84 ? 6.108 10.485 -8.918 1.00 91.19 84 GLY A C 1
ATOM 676 O O . GLY A 1 84 ? 5.453 11.429 -8.475 1.00 91.19 84 GLY A O 1
ATOM 677 N N . ASP A 1 85 ? 5.557 9.489 -9.620 1.00 96.25 85 ASP A N 1
ATOM 678 C CA . ASP A 1 85 ? 4.109 9.289 -9.672 1.00 96.25 85 ASP A CA 1
ATOM 679 C C . ASP A 1 85 ? 3.615 8.863 -8.288 1.00 96.25 85 ASP A C 1
ATOM 681 O O . ASP A 1 85 ? 4.283 8.100 -7.588 1.00 96.25 85 ASP A O 1
ATOM 685 N N . GLU A 1 86 ? 2.443 9.365 -7.900 1.00 97.19 86 GLU A N 1
ATOM 686 C CA . GLU A 1 86 ? 1.879 9.172 -6.567 1.00 97.19 86 GLU A CA 1
ATOM 687 C C . GLU A 1 86 ? 0.468 8.581 -6.638 1.00 97.19 86 GLU A C 1
ATOM 689 O O . GLU A 1 86 ? -0.384 9.040 -7.408 1.00 97.19 86 GLU A O 1
ATOM 694 N N . TRP A 1 87 ? 0.207 7.602 -5.772 1.00 97.94 87 TRP A N 1
ATOM 695 C CA . TRP A 1 87 ? -1.119 7.052 -5.515 1.00 97.94 87 TRP A CA 1
ATOM 696 C C . TRP A 1 87 ? -1.469 7.241 -4.047 1.00 97.94 87 TRP A C 1
ATOM 698 O O . TRP A 1 87 ? -0.687 6.907 -3.158 1.00 97.94 87 TRP A O 1
ATOM 708 N N . VAL A 1 88 ? -2.661 7.777 -3.800 1.00 97.94 88 VAL A N 1
ATOM 709 C CA . VAL A 1 88 ? -3.138 8.113 -2.459 1.00 97.94 88 VAL A CA 1
ATOM 710 C C . VAL A 1 88 ? -4.418 7.344 -2.173 1.00 97.94 88 VAL A C 1
ATOM 712 O O . VAL A 1 88 ? -5.379 7.423 -2.940 1.00 97.94 88 VAL A O 1
ATOM 715 N N . PHE A 1 89 ? -4.426 6.635 -1.050 1.00 98.00 89 PHE A N 1
ATOM 716 C CA . PHE A 1 89 ? -5.581 5.929 -0.502 1.00 98.00 89 PHE A CA 1
ATOM 717 C C . PHE A 1 89 ? -5.940 6.583 0.828 1.00 98.00 89 PHE A C 1
ATOM 719 O O . PHE A 1 89 ? -5.065 6.745 1.675 1.00 98.00 89 PHE A O 1
ATOM 726 N N . GLU A 1 90 ? -7.195 6.980 1.021 1.00 97.25 90 GLU A N 1
ATOM 727 C CA . GLU A 1 90 ? -7.612 7.743 2.201 1.00 97.25 90 GLU A CA 1
ATOM 728 C C . GLU A 1 90 ? -8.964 7.285 2.759 1.00 97.25 90 GLU A C 1
ATOM 730 O O . GLU A 1 90 ? -9.853 6.836 2.037 1.00 97.25 90 GLU A O 1
ATOM 735 N N . GLY A 1 91 ? -9.137 7.441 4.072 1.00 95.00 91 GLY A N 1
ATOM 736 C CA . GLY A 1 91 ? -10.358 7.082 4.792 1.00 95.00 91 GLY A CA 1
ATOM 737 C C . GLY A 1 91 ? -10.319 5.696 5.433 1.00 95.00 91 GLY A C 1
ATOM 738 O O . GLY A 1 91 ? -9.285 5.037 5.495 1.00 95.00 91 GLY A O 1
ATOM 739 N N . ASP A 1 92 ? -11.458 5.248 5.950 1.00 94.38 92 ASP A N 1
ATOM 740 C CA . ASP A 1 92 ? -11.502 4.098 6.866 1.00 94.38 92 ASP A CA 1
ATOM 741 C C . ASP A 1 92 ? -11.190 2.751 6.178 1.00 94.38 92 ASP A C 1
ATOM 743 O O . ASP A 1 92 ? -10.889 1.762 6.843 1.00 94.38 92 ASP A O 1
ATOM 747 N N . ASN A 1 93 ? -11.238 2.704 4.841 1.00 95.56 93 ASN A N 1
ATOM 748 C CA . ASN A 1 93 ? -10.944 1.510 4.042 1.00 95.56 93 ASN A CA 1
ATOM 749 C C . ASN A 1 93 ? -9.532 1.522 3.420 1.00 95.56 93 ASN A C 1
ATOM 751 O O . ASN A 1 93 ? -9.211 0.639 2.625 1.00 95.56 93 ASN A O 1
ATOM 755 N N . THR A 1 94 ? -8.681 2.483 3.807 1.00 97.00 94 THR A N 1
ATOM 756 C CA . THR A 1 94 ? -7.336 2.718 3.242 1.00 97.00 94 THR A CA 1
ATOM 757 C C . THR A 1 94 ? -6.523 1.432 3.079 1.00 97.00 94 THR A C 1
ATOM 759 O O . THR A 1 94 ? -5.979 1.170 2.010 1.00 97.00 94 THR A O 1
ATOM 762 N N . LYS A 1 95 ? -6.464 0.601 4.132 1.00 96.25 95 LYS A N 1
ATOM 763 C CA . LYS A 1 95 ? -5.733 -0.678 4.122 1.00 96.25 95 LYS A CA 1
ATOM 764 C C . LYS A 1 95 ? -6.179 -1.580 2.969 1.00 96.25 95 LYS A C 1
ATOM 766 O O . LYS A 1 95 ? -5.339 -2.131 2.263 1.00 96.25 95 LYS A O 1
ATOM 771 N N . ASN A 1 96 ? -7.490 -1.768 2.823 1.00 97.00 96 ASN A N 1
ATOM 772 C CA . ASN A 1 96 ? -8.044 -2.707 1.855 1.00 97.00 96 ASN A CA 1
ATOM 773 C C . ASN A 1 96 ? -7.880 -2.173 0.436 1.00 97.00 96 ASN A C 1
ATOM 775 O O . ASN A 1 96 ? -7.433 -2.920 -0.421 1.00 97.00 96 ASN A O 1
ATOM 779 N N . GLU A 1 97 ? -8.158 -0.889 0.204 1.00 98.12 97 GLU A N 1
ATOM 780 C CA . GLU A 1 97 ? -8.018 -0.282 -1.127 1.00 98.12 97 GLU A CA 1
ATOM 781 C C . GLU A 1 97 ? -6.572 -0.332 -1.622 1.00 98.12 97 GLU A C 1
ATOM 783 O O . GLU A 1 97 ? -6.328 -0.715 -2.767 1.00 98.12 97 GLU A O 1
ATOM 788 N N . PHE A 1 98 ? -5.609 -0.035 -0.741 1.00 97.81 98 PHE A N 1
ATOM 789 C CA . PHE A 1 98 ? -4.194 -0.176 -1.066 1.00 97.81 98 PHE A CA 1
ATOM 790 C C . PHE A 1 98 ? -3.826 -1.625 -1.397 1.00 97.81 98 PHE A C 1
ATOM 792 O O . PHE A 1 98 ? -3.182 -1.874 -2.410 1.00 97.81 98 PHE A O 1
ATOM 799 N N . CYS A 1 99 ? -4.239 -2.599 -0.580 1.00 96.75 99 CYS A N 1
ATOM 800 C CA . CYS A 1 99 ? -3.890 -4.002 -0.819 1.00 96.75 99 CYS A CA 1
ATOM 801 C C . CYS A 1 99 ? -4.563 -4.567 -2.078 1.00 96.75 99 CYS A C 1
ATOM 803 O O . CYS A 1 99 ? -3.940 -5.316 -2.828 1.00 96.75 99 CYS A O 1
ATOM 805 N N . GLU A 1 100 ? -5.823 -4.213 -2.326 1.00 96.38 100 GLU A N 1
ATOM 806 C CA . GLU A 1 100 ? -6.547 -4.593 -3.540 1.00 96.38 100 GLU A CA 1
ATOM 807 C C . GLU A 1 100 ? -5.866 -4.034 -4.788 1.00 96.38 100 GLU A C 1
ATOM 809 O O . GLU A 1 100 ? -5.752 -4.757 -5.775 1.00 96.38 100 GLU A O 1
ATOM 814 N N . TRP A 1 101 ? -5.377 -2.791 -4.728 1.00 97.00 101 TRP A N 1
ATOM 815 C CA . TRP A 1 101 ? -4.569 -2.181 -5.783 1.00 97.00 101 TRP A CA 1
ATOM 816 C C . TRP A 1 101 ? -3.196 -2.850 -5.920 1.00 97.00 101 TRP A C 1
ATOM 818 O O . TRP A 1 101 ? -2.762 -3.150 -7.029 1.00 97.00 101 TRP A O 1
ATOM 828 N N . LEU A 1 102 ? -2.517 -3.138 -4.810 1.00 95.81 102 LEU A N 1
ATOM 829 C CA . LEU A 1 102 ? -1.163 -3.680 -4.834 1.00 95.81 102 LEU A CA 1
ATOM 830 C C . LEU A 1 102 ? -1.121 -5.104 -5.396 1.00 95.81 102 LEU A C 1
ATOM 832 O O . LEU A 1 102 ? -0.222 -5.447 -6.156 1.00 95.81 102 LEU A O 1
ATOM 836 N N . PHE A 1 103 ? -2.098 -5.943 -5.052 1.00 93.25 103 PHE A N 1
ATOM 837 C CA . PHE A 1 103 ? -2.122 -7.351 -5.459 1.00 93.25 103 PHE A CA 1
ATOM 838 C C . PHE A 1 103 ? -2.792 -7.594 -6.824 1.00 93.25 103 PHE A C 1
ATOM 8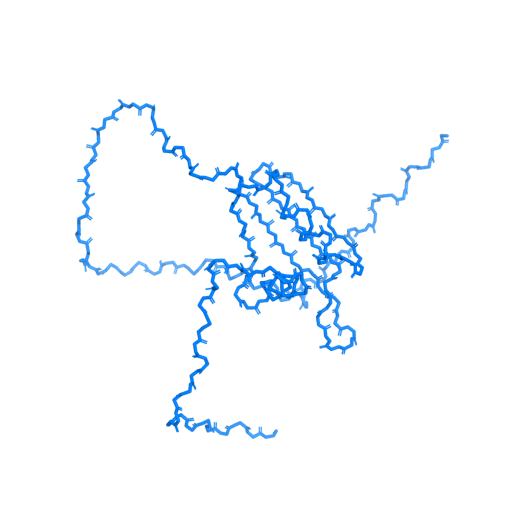40 O O . PHE A 1 103 ? -3.221 -8.717 -7.117 1.00 93.25 103 PHE A O 1
ATOM 847 N N . THR A 1 104 ? -2.882 -6.573 -7.682 1.00 91.75 104 THR A N 1
ATOM 848 C CA . THR A 1 104 ? -3.349 -6.738 -9.063 1.00 91.75 104 THR A CA 1
ATOM 849 C C . THR A 1 104 ? -2.262 -7.292 -9.993 1.00 91.75 104 THR A C 1
ATOM 851 O O . THR A 1 104 ? -1.104 -7.482 -9.624 1.00 91.75 104 THR A O 1
ATOM 854 N N . LYS A 1 105 ? -2.640 -7.598 -11.243 1.00 86.38 105 LYS A N 1
ATOM 855 C CA . LYS A 1 105 ? -1.712 -8.166 -12.237 1.00 86.38 105 LYS A CA 1
ATOM 856 C C . LYS A 1 105 ? -0.696 -7.147 -12.745 1.00 86.38 105 LYS A C 1
ATOM 858 O O . LYS A 1 105 ? 0.349 -7.541 -13.254 1.00 86.38 105 LYS A O 1
ATOM 863 N N . GLU A 1 106 ? -1.030 -5.869 -12.644 1.00 88.94 106 GLU A N 1
ATOM 864 C CA . GLU A 1 106 ? -0.217 -4.743 -13.084 1.00 88.94 106 GLU A CA 1
ATOM 865 C C . GLU A 1 106 ? 1.065 -4.623 -12.251 1.00 88.94 106 GLU A C 1
ATOM 867 O O . GLU A 1 106 ? 2.120 -4.354 -12.813 1.00 88.94 106 GLU A O 1
ATOM 872 N N . HIS A 1 107 ? 1.004 -4.943 -10.955 1.00 89.81 107 HIS A N 1
ATOM 873 C CA . HIS A 1 107 ? 2.144 -4.868 -10.034 1.00 89.81 107 HIS A CA 1
ATOM 874 C C . HIS A 1 107 ? 2.846 -6.223 -9.836 1.00 89.81 107 HIS A C 1
ATOM 876 O O . HIS A 1 107 ? 3.567 -6.445 -8.861 1.00 89.81 107 HIS A O 1
ATOM 882 N N . VAL A 1 108 ? 2.660 -7.176 -10.757 1.00 87.94 108 VAL A N 1
ATOM 883 C CA . VAL A 1 108 ? 3.415 -8.435 -10.717 1.00 87.94 108 VAL A CA 1
ATOM 884 C C . VAL A 1 108 ? 4.898 -8.132 -10.894 1.00 87.94 108 VAL A C 1
ATOM 886 O O . VAL A 1 108 ? 5.284 -7.410 -11.813 1.00 87.94 108 VAL A O 1
ATOM 889 N N . ASN A 1 109 ? 5.725 -8.750 -10.046 1.00 87.19 109 ASN A N 1
ATOM 890 C CA . ASN A 1 109 ? 7.181 -8.603 -10.047 1.00 87.19 109 ASN A CA 1
ATOM 891 C C . ASN A 1 109 ? 7.680 -7.196 -9.660 1.00 87.19 109 ASN A C 1
ATOM 893 O O . ASN A 1 109 ? 8.827 -6.858 -9.951 1.00 87.19 109 ASN A O 1
ATOM 897 N N . CYS A 1 110 ? 6.841 -6.378 -9.016 1.00 91.19 110 CYS A N 1
ATOM 898 C CA . CYS A 1 110 ? 7.308 -5.143 -8.397 1.00 91.19 110 CYS A CA 1
ATOM 899 C C . CYS A 1 110 ? 8.041 -5.432 -7.078 1.00 91.19 110 CYS A C 1
ATOM 901 O O . CYS A 1 110 ? 7.813 -6.455 -6.423 1.00 91.19 110 CYS A O 1
ATOM 903 N N . ILE A 1 111 ? 8.920 -4.514 -6.683 1.00 92.75 111 ILE A N 1
ATOM 904 C CA . ILE A 1 111 ? 9.488 -4.456 -5.335 1.00 92.75 111 ILE A CA 1
ATOM 905 C C . ILE A 1 111 ? 8.789 -3.322 -4.597 1.00 92.75 111 ILE A C 1
ATOM 907 O O . ILE A 1 111 ? 8.704 -2.206 -5.099 1.00 92.75 111 ILE A O 1
ATOM 911 N N . VAL A 1 112 ? 8.311 -3.610 -3.391 1.00 94.81 112 VAL A N 1
ATOM 912 C CA . VAL A 1 112 ? 7.551 -2.664 -2.575 1.00 94.81 112 VAL A CA 1
ATOM 913 C C . VAL A 1 112 ? 8.292 -2.453 -1.263 1.00 94.81 112 VAL A C 1
ATOM 915 O O . VAL A 1 112 ? 8.543 -3.409 -0.526 1.00 94.81 112 VAL A O 1
ATOM 918 N N . LEU A 1 113 ? 8.655 -1.211 -0.970 1.00 94.44 113 LEU A N 1
ATOM 919 C CA . LEU A 1 113 ? 9.419 -0.818 0.205 1.00 94.44 113 LEU A CA 1
ATOM 920 C C . LEU A 1 113 ? 8.545 0.038 1.117 1.00 94.44 113 LEU A C 1
ATOM 922 O O . LEU A 1 113 ? 8.033 1.071 0.700 1.00 94.44 113 LEU A O 1
ATOM 926 N N . ALA A 1 114 ? 8.396 -0.384 2.370 1.00 93.75 114 ALA A N 1
ATOM 927 C CA . ALA A 1 114 ? 7.753 0.437 3.390 1.00 93.75 114 ALA A CA 1
ATOM 928 C C . ALA A 1 114 ? 8.787 1.209 4.205 1.00 93.75 114 ALA A C 1
ATOM 930 O O . ALA A 1 114 ? 9.935 0.764 4.325 1.00 93.75 114 ALA A O 1
ATOM 931 N N . HIS A 1 115 ? 8.362 2.293 4.854 1.00 84.56 115 HIS A N 1
ATOM 932 C CA . HIS A 1 115 ? 9.220 3.015 5.789 1.00 84.56 115 HIS A CA 1
ATOM 933 C C . HIS A 1 115 ? 9.671 2.131 6.969 1.00 84.56 115 HIS A C 1
ATOM 935 O O . HIS A 1 115 ? 10.849 2.137 7.339 1.00 84.56 115 HIS A O 1
ATOM 941 N N . ASN A 1 116 ? 8.764 1.320 7.524 1.00 88.06 116 ASN A N 1
ATOM 942 C CA . ASN A 1 116 ? 9.041 0.380 8.607 1.00 88.06 116 ASN A CA 1
ATOM 943 C C . ASN A 1 116 ? 8.216 -0.912 8.460 1.00 88.06 116 ASN A C 1
ATOM 945 O O . ASN A 1 116 ? 7.364 -1.245 9.291 1.00 88.06 116 ASN A O 1
ATOM 949 N N . PHE A 1 117 ? 8.510 -1.692 7.414 1.00 88.38 117 PHE A N 1
ATOM 950 C CA . PHE A 1 117 ? 7.762 -2.922 7.124 1.00 88.38 117 PHE A CA 1
ATOM 951 C C . PHE A 1 117 ? 7.785 -3.920 8.292 1.00 88.38 117 PHE A C 1
ATOM 953 O O . PHE A 1 117 ? 6.759 -4.499 8.636 1.00 88.38 117 PHE A O 1
ATOM 960 N N . GLN A 1 118 ? 8.946 -4.112 8.927 1.00 84.50 118 GLN A N 1
ATOM 961 C CA . GLN A 1 118 ? 9.117 -5.099 9.997 1.00 84.50 118 GLN A CA 1
ATOM 962 C C . GLN A 1 118 ? 8.365 -4.719 11.280 1.00 84.50 118 GLN A C 1
ATOM 964 O O . GLN A 1 118 ? 7.818 -5.590 11.956 1.00 84.50 118 GLN A O 1
ATOM 969 N N . GLY A 1 119 ? 8.399 -3.439 11.652 1.00 81.38 119 GLY A N 1
ATOM 970 C CA . GLY A 1 119 ? 7.925 -2.980 12.953 1.00 81.38 119 GLY A CA 1
ATOM 971 C C . GLY A 1 119 ? 6.523 -2.388 12.947 1.00 81.38 119 GLY A C 1
ATOM 972 O O . GLY A 1 119 ? 5.949 -2.244 14.026 1.00 81.38 119 GLY A O 1
ATOM 973 N N . TYR A 1 120 ? 5.984 -2.020 11.782 1.00 88.75 120 TYR A N 1
ATOM 974 C CA . TYR A 1 120 ? 4.736 -1.267 11.716 1.00 88.75 120 TYR A CA 1
ATOM 975 C C . TYR A 1 120 ? 3.920 -1.549 10.449 1.00 88.75 120 TYR A C 1
ATOM 977 O O . TYR A 1 120 ? 2.919 -2.261 10.520 1.00 88.75 120 TYR A O 1
ATOM 985 N N . ASP A 1 121 ? 4.356 -1.064 9.286 1.00 92.25 121 ASP A N 1
ATOM 986 C CA . ASP A 1 121 ? 3.542 -1.061 8.061 1.00 92.25 121 ASP A CA 1
ATOM 987 C C . ASP A 1 121 ? 3.144 -2.470 7.612 1.00 92.25 121 ASP A C 1
ATOM 989 O O . ASP A 1 121 ? 2.020 -2.719 7.167 1.00 92.25 121 ASP A O 1
ATOM 993 N N . GLY A 1 122 ? 4.058 -3.428 7.785 1.00 91.19 122 GLY A N 1
ATOM 994 C CA . GLY A 1 122 ? 3.841 -4.813 7.393 1.00 91.19 122 GLY A CA 1
ATOM 995 C C . GLY A 1 122 ? 2.741 -5.510 8.192 1.00 91.19 122 GLY A C 1
ATOM 996 O O . GLY A 1 122 ? 2.209 -6.508 7.703 1.00 91.19 122 GLY A O 1
ATOM 997 N N . TYR A 1 123 ? 2.351 -5.011 9.374 1.00 92.25 123 TYR A N 1
ATOM 998 C CA . TYR A 1 123 ? 1.235 -5.590 10.131 1.00 92.25 123 TYR A CA 1
ATOM 999 C C . TYR A 1 123 ? -0.088 -5.453 9.380 1.00 92.25 123 TYR A C 1
ATOM 1001 O O . TYR A 1 123 ? -0.860 -6.411 9.336 1.00 92.25 123 TYR A O 1
ATOM 1009 N N . PHE A 1 124 ? -0.338 -4.309 8.741 1.00 94.31 124 PHE A N 1
ATOM 1010 C CA . PHE A 1 124 ? -1.580 -4.077 8.002 1.00 94.31 124 PHE A CA 1
ATOM 1011 C C . PHE A 1 124 ? -1.673 -4.962 6.756 1.00 94.31 124 PHE A C 1
ATOM 1013 O O . PHE A 1 124 ? -2.735 -5.517 6.466 1.00 94.31 124 PHE A O 1
ATOM 1020 N N . ILE A 1 125 ? -0.543 -5.176 6.076 1.00 94.19 125 ILE A N 1
ATOM 1021 C CA . ILE A 1 125 ? -0.443 -6.084 4.927 1.00 94.19 125 ILE A CA 1
ATOM 1022 C C . ILE A 1 125 ? -0.681 -7.529 5.357 1.00 94.19 125 ILE A C 1
ATOM 1024 O O . ILE A 1 125 ? -1.513 -8.224 4.776 1.00 94.19 125 ILE A O 1
ATOM 1028 N N . GLN A 1 126 ? -0.009 -7.979 6.419 1.00 92.69 126 GLN A N 1
ATOM 1029 C CA . GLN A 1 126 ? -0.206 -9.323 6.968 1.00 92.69 126 GLN A CA 1
ATOM 1030 C C . GLN A 1 126 ? -1.650 -9.543 7.426 1.00 92.69 126 GLN A C 1
ATOM 1032 O O . GLN A 1 126 ? -2.221 -10.603 7.170 1.00 92.69 126 GLN A O 1
ATOM 1037 N N . GLN A 1 127 ? -2.261 -8.538 8.058 1.00 92.38 127 GLN A N 1
ATOM 1038 C CA . GLN A 1 127 ? -3.657 -8.590 8.470 1.00 92.38 127 GLN A CA 1
ATOM 1039 C C . GLN A 1 127 ? -4.588 -8.753 7.262 1.00 92.38 127 GLN A C 1
ATOM 1041 O O . GLN A 1 127 ? -5.464 -9.616 7.295 1.00 92.38 127 GLN A O 1
ATOM 1046 N N . TYR A 1 128 ? -4.389 -7.976 6.193 1.00 95.00 128 TYR A N 1
ATOM 1047 C CA . TYR A 1 128 ? -5.173 -8.113 4.963 1.00 95.00 128 TYR A CA 1
ATOM 1048 C C . TYR A 1 128 ? -5.025 -9.511 4.343 1.00 95.00 128 TYR A C 1
ATOM 1050 O O . TYR A 1 128 ? -6.025 -10.139 3.990 1.00 95.00 128 TYR A O 1
ATOM 1058 N N . LEU A 1 129 ? -3.798 -10.033 4.246 1.00 93.12 129 LEU A N 1
ATOM 1059 C CA . LEU A 1 129 ? -3.547 -11.378 3.715 1.00 93.12 129 LEU A CA 1
ATOM 1060 C C . LEU A 1 129 ? -4.243 -12.455 4.559 1.00 93.12 129 LEU A C 1
ATOM 1062 O O . LEU A 1 129 ? -4.897 -13.342 4.011 1.00 93.12 129 LEU A O 1
ATOM 1066 N N . HIS A 1 130 ? -4.165 -12.341 5.887 1.00 92.69 130 HIS A N 1
ATOM 1067 C CA . HIS A 1 130 ? -4.819 -13.257 6.819 1.00 92.69 130 HIS A CA 1
ATOM 1068 C C . HIS A 1 130 ? -6.352 -13.214 6.700 1.00 92.69 130 HIS A C 1
ATOM 1070 O O . HIS A 1 130 ? -6.990 -14.264 6.638 1.00 92.69 130 HIS A O 1
ATOM 1076 N N . GLU A 1 131 ? -6.948 -12.020 6.620 1.00 93.62 131 GLU A N 1
ATOM 1077 C CA . GLU A 1 131 ? -8.395 -11.830 6.422 1.00 93.62 131 GLU A CA 1
ATOM 1078 C C . GLU A 1 131 ? -8.886 -12.427 5.092 1.00 93.62 131 GLU A C 1
ATOM 1080 O O . GLU A 1 131 ? -9.992 -12.964 5.031 1.00 93.62 131 GLU A O 1
ATOM 1085 N N . ASN A 1 132 ? -8.047 -12.399 4.051 1.00 93.44 132 ASN A N 1
ATOM 1086 C CA . ASN A 1 132 ? -8.353 -12.944 2.726 1.00 93.44 132 ASN A CA 1
ATOM 1087 C C . ASN A 1 132 ? -7.908 -14.406 2.530 1.00 93.44 132 ASN A C 1
ATOM 1089 O O . ASN A 1 132 ? -8.068 -14.958 1.441 1.00 93.44 132 ASN A O 1
ATOM 1093 N N . GLY A 1 133 ? -7.353 -15.054 3.561 1.00 91.50 133 GLY A N 1
ATOM 1094 C CA . GLY A 1 133 ? -6.878 -16.439 3.479 1.00 91.50 133 GLY A CA 1
ATOM 1095 C C . GLY A 1 133 ? -5.725 -16.644 2.490 1.00 91.50 133 GLY A C 1
ATOM 1096 O O . GLY A 1 133 ? -5.542 -17.752 1.980 1.00 91.50 133 GLY A O 1
ATOM 1097 N N . VAL A 1 134 ? -4.960 -15.589 2.201 1.00 89.00 134 VAL A N 1
ATOM 1098 C CA . VAL A 1 134 ? -3.787 -15.636 1.327 1.00 89.00 134 VAL A CA 1
ATOM 1099 C C . VAL A 1 134 ? -2.565 -15.967 2.174 1.00 89.00 134 VAL A C 1
ATOM 1101 O O . VAL A 1 134 ? -2.237 -15.258 3.123 1.00 89.00 134 VAL A O 1
ATOM 1104 N N . ILE A 1 135 ? -1.881 -17.055 1.826 1.00 83.88 135 ILE A N 1
ATOM 1105 C CA . ILE A 1 135 ? -0.664 -17.487 2.514 1.00 83.88 135 ILE A CA 1
ATOM 1106 C C . ILE A 1 135 ? 0.531 -17.059 1.655 1.00 83.88 135 ILE A C 1
ATOM 1108 O O . ILE A 1 135 ? 0.676 -17.585 0.548 1.00 83.88 135 ILE A O 1
ATOM 1112 N N . PRO A 1 136 ? 1.372 -16.117 2.120 1.00 82.25 136 PRO A N 1
ATOM 1113 C CA . PRO A 1 136 ? 2.587 -15.760 1.404 1.00 82.25 136 PRO A CA 1
ATOM 1114 C C . PRO A 1 136 ? 3.573 -16.936 1.420 1.00 82.25 136 PRO A C 1
ATOM 1116 O O . PRO A 1 136 ? 3.677 -17.661 2.409 1.00 82.25 136 PRO A O 1
ATOM 1119 N N . GLU A 1 137 ? 4.304 -17.124 0.321 1.00 79.56 137 GLU A N 1
ATOM 1120 C CA . GLU A 1 137 ? 5.299 -18.200 0.192 1.00 79.56 137 GLU A CA 1
ATOM 1121 C C . GLU A 1 137 ? 6.490 -17.999 1.141 1.00 79.56 137 GLU A C 1
ATOM 1123 O O . GLU A 1 137 ? 7.015 -18.956 1.708 1.00 79.56 137 GLU A O 1
ATOM 1128 N N . VAL A 1 138 ? 6.877 -16.740 1.354 1.00 74.19 138 VAL A N 1
ATOM 1129 C CA . VAL A 1 138 ? 7.932 -16.343 2.285 1.00 74.19 138 VAL A CA 1
ATOM 1130 C C . VAL A 1 138 ? 7.308 -15.479 3.372 1.00 74.19 138 VAL A C 1
ATOM 1132 O O . VAL A 1 138 ? 6.700 -14.447 3.095 1.00 74.19 138 VAL A O 1
ATOM 1135 N N . ILE A 1 139 ? 7.459 -15.914 4.619 1.00 61.66 139 ILE A N 1
ATOM 1136 C CA . ILE A 1 139 ? 7.044 -15.157 5.800 1.00 61.66 139 ILE A CA 1
ATOM 1137 C C . ILE A 1 139 ? 8.278 -14.380 6.281 1.00 61.66 139 ILE A C 1
ATOM 1139 O O . ILE A 1 139 ? 9.341 -14.997 6.397 1.00 61.66 139 ILE A O 1
ATOM 1143 N N . PRO A 1 140 ? 8.189 -13.063 6.553 1.00 55.66 140 PRO A N 1
ATOM 1144 C CA . PRO A 1 140 ? 9.306 -12.325 7.137 1.00 55.66 140 PRO A CA 1
ATOM 1145 C C . PRO A 1 140 ? 9.743 -13.006 8.439 1.00 55.66 140 PRO A C 1
ATOM 1147 O O . PRO A 1 140 ? 8.894 -13.394 9.242 1.00 55.66 140 PRO A O 1
ATOM 1150 N N . GLU A 1 141 ? 11.056 -13.193 8.628 1.00 49.78 141 GLU A N 1
ATOM 1151 C CA . GLU A 1 141 ? 11.597 -13.827 9.832 1.00 49.78 141 GLU A CA 1
ATOM 1152 C C . GLU A 1 141 ? 11.043 -13.126 11.072 1.00 49.78 141 GLU A C 1
ATOM 1154 O O . GLU A 1 141 ? 11.364 -11.976 11.383 1.00 49.78 141 GLU A O 1
ATOM 1159 N N . VAL A 1 142 ? 10.196 -13.848 11.800 1.00 45.69 142 VAL A N 1
ATOM 1160 C CA . VAL A 1 142 ? 9.828 -13.486 13.157 1.00 45.69 142 VAL A CA 1
ATOM 1161 C C . VAL A 1 142 ? 11.124 -13.607 13.944 1.00 45.69 142 VAL A C 1
ATOM 1163 O O . VAL A 1 142 ? 11.562 -14.725 14.214 1.00 45.69 142 VAL A O 1
ATOM 1166 N N . ILE A 1 143 ? 11.775 -12.486 14.277 1.00 42.06 143 ILE A N 1
ATOM 1167 C CA . ILE A 1 143 ? 12.859 -12.525 15.261 1.00 42.06 143 ILE A CA 1
ATOM 1168 C C . ILE A 1 143 ? 12.230 -13.185 16.486 1.00 42.06 143 ILE A C 1
ATOM 1170 O O . ILE A 1 143 ? 11.237 -12.654 16.997 1.00 42.06 143 ILE A O 1
ATOM 1174 N N . PRO A 1 144 ? 12.724 -14.353 16.935 1.00 41.41 144 PRO A N 1
ATOM 1175 C CA . PRO A 1 144 ? 12.201 -14.970 18.132 1.00 41.41 144 PRO A CA 1
ATOM 1176 C C . PRO A 1 144 ? 12.400 -13.941 19.234 1.00 41.41 144 PRO A C 1
ATOM 1178 O O . PRO A 1 144 ? 13.537 -13.640 19.602 1.00 41.41 144 PRO A O 1
ATOM 1181 N N . TRP A 1 145 ? 11.305 -13.350 19.723 1.00 37.62 145 TRP A N 1
ATOM 1182 C CA . TRP A 1 145 ? 11.320 -12.635 20.988 1.00 37.62 145 TRP A CA 1
ATOM 1183 C C . TRP A 1 145 ? 12.079 -13.527 21.944 1.00 37.62 145 TRP A C 1
ATOM 1185 O O . TRP A 1 145 ? 11.687 -14.678 22.119 1.00 37.62 145 TRP A O 1
ATOM 1195 N N . CYS A 1 146 ? 13.205 -13.015 22.431 1.00 42.38 146 CYS A N 1
ATOM 1196 C CA . CYS A 1 146 ? 14.195 -13.714 23.224 1.00 42.38 146 CYS A CA 1
ATOM 1197 C C . CYS A 1 146 ? 13.502 -14.554 24.312 1.00 42.38 146 CYS A C 1
ATOM 1199 O O . CYS A 1 146 ? 13.249 -14.081 25.415 1.00 42.38 146 CYS A O 1
ATOM 1201 N N . GLN A 1 147 ? 13.166 -15.807 24.000 1.00 44.06 147 GLN A N 1
ATOM 1202 C CA . GLN A 1 147 ? 12.798 -16.823 24.972 1.00 44.06 147 GLN A CA 1
ATOM 1203 C C . GLN A 1 147 ? 14.106 -17.437 25.448 1.00 44.06 147 GLN A C 1
ATOM 1205 O O . GLN A 1 147 ? 14.337 -18.633 25.304 1.00 44.06 147 GLN A O 1
ATOM 1210 N N . ASP A 1 148 ? 14.996 -16.598 25.975 1.00 47.91 148 ASP A N 1
ATOM 1211 C CA . ASP A 1 148 ? 16.015 -17.102 26.870 1.00 47.91 148 ASP A CA 1
ATOM 1212 C C . ASP A 1 148 ? 15.380 -17.150 28.266 1.00 47.91 148 ASP A C 1
ATOM 1214 O O . ASP A 1 148 ? 15.177 -16.100 28.886 1.00 47.91 148 ASP A O 1
ATOM 1218 N N . PRO A 1 149 ? 15.039 -18.340 28.793 1.00 55.25 149 PRO A N 1
ATOM 1219 C CA . PRO A 1 149 ? 14.514 -18.475 30.147 1.00 55.25 149 PRO A CA 1
ATOM 1220 C C . PRO A 1 149 ? 15.496 -17.999 31.239 1.00 55.25 149 PRO A C 1
ATOM 1222 O O . PRO A 1 149 ? 15.130 -18.013 32.415 1.00 55.25 149 PRO A O 1
ATOM 1225 N N . ASN A 1 150 ? 16.719 -17.567 30.893 1.00 52.22 150 ASN A N 1
ATOM 1226 C CA . ASN A 1 150 ? 17.709 -17.045 31.837 1.00 52.22 150 ASN A CA 1
ATOM 1227 C C . ASN A 1 150 ? 17.837 -15.514 31.887 1.00 52.22 150 ASN A C 1
ATOM 1229 O O . ASN A 1 150 ? 18.561 -15.010 32.753 1.00 52.22 150 ASN A O 1
ATOM 1233 N N . VAL A 1 151 ? 17.136 -14.748 31.044 1.00 49.84 151 VAL A N 1
ATOM 1234 C CA . VAL A 1 151 ? 17.154 -13.280 31.151 1.00 49.84 151 VAL A CA 1
ATOM 1235 C C . VAL A 1 151 ? 16.133 -12.839 32.199 1.00 49.84 151 VAL A C 1
ATOM 1237 O O . VAL A 1 151 ? 14.943 -12.684 31.937 1.00 49.84 151 VAL A O 1
ATOM 1240 N N . LYS A 1 152 ? 16.601 -12.624 33.432 1.00 41.97 152 LYS A N 1
ATOM 1241 C CA . LYS A 1 152 ? 15.818 -11.909 34.446 1.00 41.97 152 LYS A CA 1
ATOM 1242 C C . LYS A 1 152 ? 15.723 -10.444 34.027 1.00 41.97 152 LYS A C 1
ATOM 1244 O O . LYS A 1 152 ? 16.703 -9.715 34.151 1.00 41.97 152 LYS A O 1
ATOM 1249 N N . CYS A 1 153 ? 14.547 -10.006 33.584 1.00 41.19 153 CYS A N 1
ATOM 1250 C CA . CYS A 1 153 ? 14.219 -8.585 33.517 1.00 41.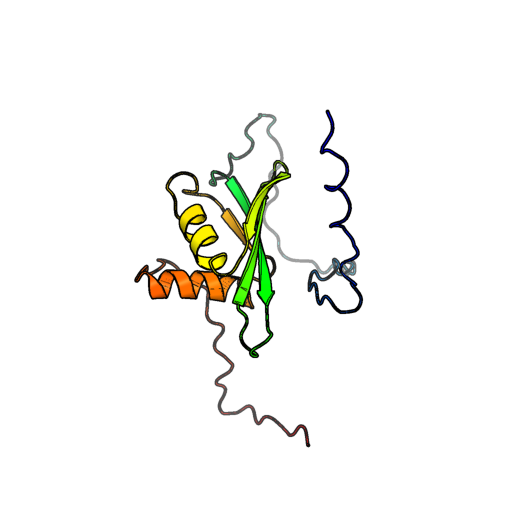19 153 CYS A CA 1
ATOM 1251 C C . CYS A 1 153 ? 14.325 -8.002 34.933 1.00 41.19 153 CYS A C 1
ATOM 1253 O O . CYS A 1 153 ? 13.446 -8.191 35.773 1.00 41.19 153 CYS A O 1
ATOM 1255 N N . SER A 1 154 ? 15.444 -7.350 35.229 1.00 45.00 154 SER A N 1
ATOM 1256 C CA . SER A 1 154 ? 15.612 -6.582 36.452 1.00 45.00 154 SER A CA 1
ATOM 1257 C C . SER A 1 154 ? 14.818 -5.283 36.331 1.00 45.00 154 SER A C 1
ATOM 1259 O O . SER A 1 154 ? 15.176 -4.426 35.532 1.00 45.00 154 SER A O 1
ATOM 1261 N N . ASN A 1 155 ? 13.753 -5.194 37.128 1.00 41.38 155 ASN A N 1
ATOM 1262 C CA . ASN A 1 155 ? 13.127 -4.003 37.706 1.00 41.38 155 ASN A CA 1
ATOM 1263 C C . ASN A 1 155 ? 13.323 -2.667 36.970 1.00 41.38 155 ASN A C 1
ATOM 1265 O O . ASN A 1 155 ? 14.368 -2.029 37.102 1.00 41.38 155 ASN A O 1
ATOM 1269 N N . VAL A 1 156 ? 12.239 -2.154 36.389 1.00 40.44 156 VAL A N 1
ATOM 1270 C CA . VAL A 1 156 ? 11.969 -0.713 36.423 1.00 40.44 156 VAL A CA 1
ATOM 1271 C C . VAL A 1 156 ? 10.757 -0.535 37.332 1.00 40.44 156 VAL A C 1
ATOM 1273 O O . VAL A 1 156 ? 9.711 -1.134 37.098 1.00 40.44 156 VAL A O 1
ATOM 1276 N N . GLN A 1 157 ? 10.990 0.155 38.447 1.00 41.03 157 GLN A N 1
ATOM 1277 C CA . GLN A 1 157 ? 10.004 0.490 39.472 1.00 41.03 157 GLN A CA 1
ATOM 1278 C C . GLN A 1 157 ? 9.001 1.524 38.945 1.00 41.03 157 GLN A C 1
ATOM 1280 O O . GLN A 1 157 ? 9.348 2.306 38.062 1.00 41.03 157 GLN A O 1
ATOM 1285 N N . ASP A 1 158 ? 7.806 1.448 39.537 1.00 43.16 158 ASP A N 1
ATOM 1286 C CA . ASP A 1 158 ? 6.574 2.238 39.363 1.00 43.16 158 ASP A CA 1
ATOM 1287 C C . ASP A 1 158 ? 6.721 3.716 38.954 1.00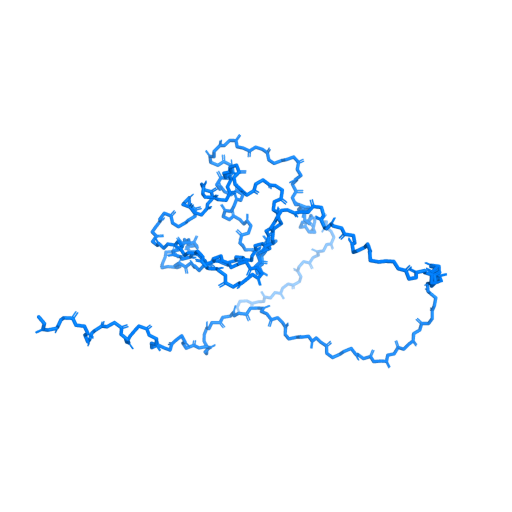 43.16 158 ASP A C 1
ATOM 1289 O O . ASP A 1 158 ? 7.586 4.428 39.521 1.00 43.16 158 ASP A O 1
#

Sequence (158 aa):
IEAASLRLEAWRIIRLENHQCYIQPEKERNTAVSEDTDLLDTEAHDGDDVPQSGYSELLFFDFECRQENGNHEPNLCVVQNEAGDEWVFEGDNTKNEFCEWLFTKEHVNCIVLAHNFQGYDGYFIQQYLHENGVIPEVIPEVIPWCQDPNVKCSNVQD

Organism: Paramuricea clavata (NCBI:txid317549)

Foldseek 3Di:
DDPPPDPPPPPPDPPPVPDPQPPDPPDPDDPDDDDDDDDDDDDDDDDPDDPPPQADWEKEKEFDFDCPPPDGQTAWMWIATPVGDIDIAGGRCSLVVVLVVCPDPVRPRYHYHYSCCPPPPVVSVVVNCVVVVHDDPDDPDPPPPPPPVPDDPPDDDD

pLDDT: mean 70.2, std 24.21, range [34.34, 98.12]